Protein AF-A0A0Q4F8G5-F1 (afdb_monomer)

Mean predicted aligned error: 8.0 Å

Structure (mmCIF, N/CA/C/O backbone):
data_AF-A0A0Q4F8G5-F1
#
_entry.id   AF-A0A0Q4F8G5-F1
#
loop_
_atom_site.group_PDB
_atom_site.id
_atom_site.type_symbol
_atom_site.label_atom_id
_atom_site.label_alt_id
_atom_site.label_comp_id
_atom_site.label_asym_id
_atom_site.label_entity_id
_atom_site.label_seq_id
_atom_site.pdbx_PDB_ins_code
_atom_site.Cartn_x
_atom_site.Cartn_y
_atom_site.Cartn_z
_atom_site.occupancy
_atom_site.B_iso_or_equiv
_atom_site.auth_seq_id
_atom_site.auth_comp_id
_atom_site.auth_asym_id
_atom_site.auth_atom_id
_atom_site.pdbx_PDB_model_num
ATOM 1 N N . MET A 1 1 ? 10.708 -35.073 2.502 1.00 40.12 1 MET A N 1
ATOM 2 C CA . MET A 1 1 ? 9.733 -34.298 1.711 1.00 40.12 1 MET A CA 1
ATOM 3 C C . MET A 1 1 ? 8.645 -33.859 2.666 1.00 40.12 1 MET A C 1
ATOM 5 O O . MET A 1 1 ? 8.010 -34.723 3.252 1.00 40.12 1 MET A O 1
ATOM 9 N N . ILE A 1 2 ? 8.520 -32.558 2.917 1.00 53.84 2 ILE A N 1
ATOM 10 C CA . ILE A 1 2 ? 7.418 -32.017 3.718 1.00 53.84 2 ILE A CA 1
ATOM 11 C C . ILE A 1 2 ? 6.318 -31.694 2.710 1.00 53.84 2 ILE A C 1
ATOM 13 O O . ILE A 1 2 ? 6.501 -30.815 1.875 1.00 53.84 2 ILE A O 1
ATOM 17 N N . SER A 1 3 ? 5.237 -32.470 2.722 1.00 67.25 3 SER A N 1
ATOM 18 C CA . SER A 1 3 ? 4.033 -32.191 1.940 1.00 67.25 3 SER A CA 1
ATOM 19 C C . SER A 1 3 ? 2.943 -31.709 2.888 1.00 67.25 3 SER A C 1
ATOM 21 O O . SER A 1 3 ? 2.566 -32.434 3.808 1.00 67.25 3 SER A O 1
ATOM 23 N N . GLY A 1 4 ? 2.446 -30.504 2.651 1.00 68.31 4 GLY A N 1
ATOM 24 C CA . GLY A 1 4 ? 1.309 -29.912 3.341 1.00 68.31 4 GLY A CA 1
ATOM 25 C C . GLY A 1 4 ? 0.745 -28.788 2.481 1.00 68.31 4 GLY A C 1
ATOM 26 O O . GLY A 1 4 ? 1.487 -28.169 1.717 1.00 68.31 4 GLY A O 1
ATOM 27 N N . ASN A 1 5 ? -0.560 -28.553 2.571 1.00 63.41 5 ASN A N 1
ATOM 28 C CA . ASN A 1 5 ? -1.186 -27.419 1.903 1.00 63.41 5 ASN A CA 1
ATOM 29 C C . ASN A 1 5 ? -0.892 -26.158 2.728 1.00 63.41 5 ASN A C 1
ATOM 31 O O . ASN A 1 5 ? -1.222 -26.113 3.912 1.00 63.41 5 ASN A O 1
ATOM 35 N N . CYS A 1 6 ? -0.278 -25.140 2.119 1.00 58.41 6 CYS A N 1
ATOM 36 C CA . CYS A 1 6 ? -0.322 -23.789 2.673 1.00 58.41 6 CYS A CA 1
ATOM 37 C C . CYS A 1 6 ? -1.737 -23.255 2.458 1.00 58.41 6 CYS A C 1
ATOM 39 O O . CYS A 1 6 ? -2.087 -22.850 1.353 1.00 58.41 6 CYS A O 1
ATOM 41 N N . GLU A 1 7 ? -2.553 -23.274 3.502 1.00 56.78 7 GLU A N 1
ATOM 42 C CA . GLU A 1 7 ? -3.847 -22.604 3.490 1.00 56.78 7 GLU A CA 1
ATOM 43 C C . GLU A 1 7 ? -3.712 -21.277 4.242 1.00 56.78 7 GLU A C 1
ATOM 45 O O . GLU A 1 7 ? -3.574 -21.248 5.465 1.00 56.78 7 GLU A O 1
ATOM 50 N N . ASN A 1 8 ? -3.704 -20.167 3.497 1.00 52.72 8 ASN A N 1
ATOM 51 C CA . ASN A 1 8 ? -3.766 -18.827 4.072 1.00 52.72 8 ASN A CA 1
ATOM 52 C C . ASN A 1 8 ? -5.229 -18.513 4.411 1.00 52.72 8 ASN A C 1
ATOM 54 O O . ASN A 1 8 ? -6.033 -18.223 3.528 1.00 52.72 8 ASN A O 1
ATOM 58 N N . HIS A 1 9 ? -5.564 -18.596 5.696 1.00 57.97 9 HIS A N 1
ATOM 59 C CA . HIS A 1 9 ?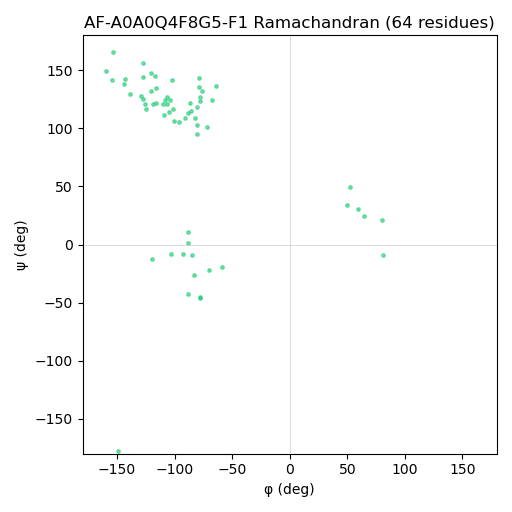 -6.907 -18.329 6.221 1.00 57.97 9 HIS A CA 1
ATOM 60 C C . HIS A 1 9 ? -7.137 -16.850 6.586 1.00 57.97 9 HIS A C 1
ATOM 62 O O . HIS A 1 9 ? -8.139 -16.532 7.221 1.00 57.97 9 HIS A O 1
ATOM 68 N N . GLY A 1 10 ? -6.234 -15.931 6.212 1.00 53.34 10 GLY A N 1
ATOM 69 C CA . GLY A 1 10 ? -6.410 -14.494 6.461 1.00 53.34 10 GLY A CA 1
ATOM 70 C C . GLY A 1 10 ? -6.546 -14.134 7.946 1.00 53.34 10 GLY A C 1
ATOM 71 O O . GLY A 1 10 ? -7.257 -13.198 8.297 1.00 53.34 10 GLY A O 1
ATOM 72 N N . THR A 1 11 ? -5.914 -14.903 8.835 1.00 60.06 11 THR A N 1
ATOM 73 C CA . THR A 1 11 ? -6.007 -14.730 10.296 1.00 60.06 11 THR A CA 1
ATOM 74 C C . THR A 1 11 ? -4.910 -13.846 10.885 1.00 60.06 11 THR A C 1
ATOM 76 O O . THR A 1 11 ? -4.971 -13.508 12.067 1.00 60.06 11 THR A O 1
ATOM 79 N N . GLU A 1 12 ? -3.901 -13.466 10.101 1.00 67.38 12 GLU A N 1
ATOM 80 C CA . GLU A 1 12 ? -2.838 -12.582 10.574 1.00 67.38 12 GLU A CA 1
ATOM 81 C C . GLU A 1 12 ? -3.284 -11.124 10.504 1.00 67.38 12 GLU A C 1
ATOM 83 O O . GLU A 1 12 ? -3.422 -10.525 9.440 1.00 67.38 12 GLU A O 1
ATOM 88 N N . THR A 1 13 ? -3.519 -10.545 11.679 1.00 72.38 13 THR A N 1
ATOM 89 C CA . THR A 1 13 ? -3.658 -9.099 11.828 1.00 72.38 13 THR A CA 1
ATOM 90 C C . THR A 1 13 ? -2.274 -8.521 12.059 1.00 72.38 13 THR A C 1
ATOM 92 O O . THR A 1 13 ? -1.667 -8.771 13.101 1.00 72.38 13 THR A O 1
ATOM 95 N N . GLN A 1 14 ? -1.785 -7.743 11.100 1.00 80.75 14 GLN A N 1
ATOM 96 C CA . GLN A 1 14 ? -0.512 -7.048 11.226 1.00 80.75 14 GLN A CA 1
ATOM 97 C C . GLN A 1 14 ? -0.739 -5.569 11.564 1.00 80.75 14 GLN A C 1
ATOM 99 O O . GLN A 1 14 ? -1.691 -4.957 11.065 1.00 80.75 14 GLN A O 1
ATOM 104 N N . PRO A 1 15 ? 0.097 -4.974 12.434 1.00 85.94 15 PRO A N 1
ATOM 105 C CA . PRO A 1 15 ? 0.043 -3.544 12.676 1.00 85.94 15 PRO A CA 1
ATOM 106 C C . PRO A 1 15 ? 0.405 -2.804 11.389 1.00 85.94 15 PRO A C 1
ATOM 108 O O . PRO A 1 15 ? 1.365 -3.151 10.702 1.00 85.94 15 PRO A O 1
ATOM 111 N N . TYR A 1 16 ? -0.354 -1.754 11.094 1.00 89.56 16 TYR A N 1
ATOM 112 C CA . TYR A 1 16 ? -0.080 -0.875 9.970 1.00 89.56 16 TYR A CA 1
ATOM 113 C C . TYR A 1 16 ? -0.024 0.577 10.429 1.00 89.56 16 TYR A C 1
ATOM 115 O O . TYR A 1 16 ? -0.626 0.959 11.436 1.00 89.56 16 TYR A O 1
ATOM 123 N N . SER A 1 17 ? 0.673 1.407 9.662 1.00 93.31 17 SER A N 1
ATOM 124 C CA . SER A 1 17 ? 0.582 2.861 9.785 1.00 93.31 17 SER A CA 1
ATOM 125 C C . SER A 1 17 ? 0.274 3.480 8.431 1.00 93.31 17 SER A C 1
ATOM 127 O O . SER A 1 17 ? 0.711 2.977 7.400 1.00 93.31 17 SER A O 1
ATOM 129 N N . TYR A 1 18 ? -0.518 4.549 8.427 1.0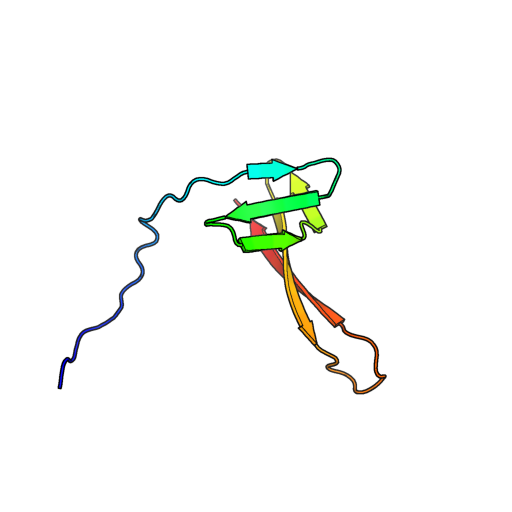0 92.94 18 TYR A N 1
ATOM 130 C CA . TYR A 1 18 ? -0.884 5.260 7.209 1.00 92.94 18 TYR A CA 1
ATOM 131 C C . TYR A 1 18 ? -0.534 6.740 7.341 1.00 92.94 18 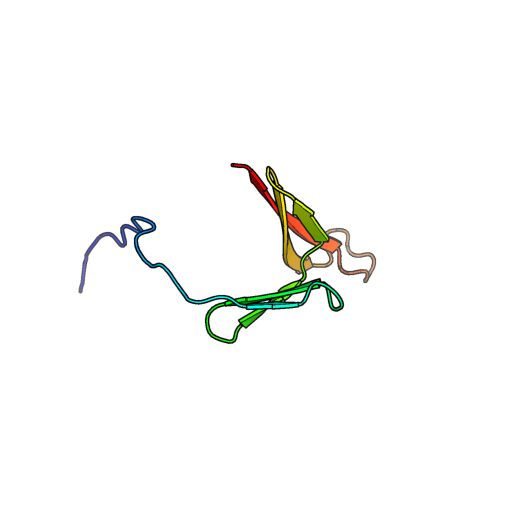TYR A C 1
ATOM 133 O O . TYR A 1 18 ? -1.040 7.430 8.227 1.00 92.94 18 TYR A O 1
ATOM 141 N N . ASP A 1 19 ? 0.313 7.223 6.437 1.00 93.50 19 ASP A N 1
ATOM 142 C CA . ASP A 1 19 ? 0.606 8.641 6.261 1.00 93.50 19 ASP A CA 1
ATOM 143 C C . ASP A 1 19 ? -0.278 9.191 5.135 1.00 93.50 19 ASP A C 1
ATOM 145 O O . ASP A 1 19 ? -0.044 8.941 3.950 1.00 93.50 19 ASP A O 1
ATOM 149 N N . ALA A 1 20 ? -1.303 9.959 5.509 1.00 89.75 20 ALA A N 1
ATOM 150 C CA . ALA A 1 20 ? -2.242 10.556 4.562 1.00 89.75 20 ALA A CA 1
ATOM 151 C C . ALA A 1 20 ? -1.634 11.687 3.715 1.00 89.75 20 ALA A C 1
ATOM 153 O O . ALA A 1 20 ? -2.158 11.984 2.641 1.00 89.75 20 ALA A O 1
ATOM 154 N N . VAL A 1 21 ? -0.550 12.318 4.180 1.00 91.75 21 VAL A N 1
ATOM 155 C CA . VAL A 1 21 ? 0.141 13.396 3.458 1.00 91.75 21 VAL A CA 1
ATOM 156 C C . VAL A 1 21 ? 1.011 12.798 2.361 1.00 91.75 21 VAL A C 1
ATOM 158 O O . VAL A 1 21 ? 0.963 13.251 1.219 1.00 91.75 21 VAL A O 1
ATOM 161 N N . GLN A 1 22 ? 1.769 11.751 2.690 1.00 92.94 22 GLN A N 1
ATOM 162 C CA . GLN A 1 22 ? 2.626 11.054 1.728 1.00 92.94 22 GLN A CA 1
ATOM 163 C C . GLN A 1 22 ? 1.898 9.973 0.927 1.00 92.94 22 GLN A C 1
ATOM 165 O O . GLN A 1 22 ? 2.477 9.439 -0.015 1.00 92.94 22 GLN A O 1
ATOM 170 N N . LYS A 1 23 ? 0.650 9.651 1.294 1.00 94.69 23 LYS A N 1
ATOM 171 C CA . LYS A 1 23 ? -0.138 8.541 0.742 1.00 94.69 23 LYS A CA 1
ATOM 172 C C . LYS A 1 23 ? 0.619 7.212 0.796 1.00 94.69 23 LYS A C 1
ATOM 174 O O . LYS A 1 23 ? 0.717 6.493 -0.197 1.00 94.69 23 LYS A O 1
ATOM 179 N N . LYS A 1 24 ? 1.164 6.896 1.968 1.00 95.31 24 LYS A N 1
ATOM 180 C CA . LYS A 1 24 ? 1.951 5.681 2.203 1.00 95.31 24 LYS A CA 1
ATOM 181 C C . LYS A 1 24 ? 1.323 4.834 3.288 1.00 95.31 24 LYS A C 1
ATOM 183 O O . LYS A 1 24 ? 0.992 5.342 4.357 1.00 95.31 24 LYS A O 1
ATOM 188 N N . LEU A 1 25 ? 1.194 3.548 3.007 1.00 93.06 25 LEU A N 1
ATOM 189 C CA . LEU A 1 25 ? 0.790 2.520 3.949 1.00 93.06 25 LEU A CA 1
ATOM 190 C C . LEU A 1 25 ? 2.028 1.698 4.302 1.00 93.06 25 LEU A C 1
ATOM 192 O O . LEU A 1 25 ? 2.711 1.228 3.402 1.00 93.06 25 LEU A O 1
ATOM 196 N N . VAL A 1 26 ? 2.328 1.546 5.588 1.00 92.75 26 VAL A N 1
ATOM 197 C CA . VAL A 1 26 ? 3.426 0.695 6.056 1.00 92.75 26 VAL A CA 1
ATOM 198 C C . VAL A 1 26 ? 2.844 -0.517 6.762 1.00 92.75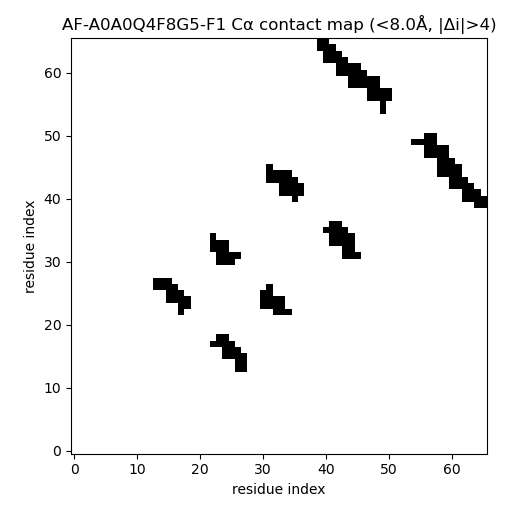 26 VAL A C 1
ATOM 200 O O . VAL A 1 26 ? 2.124 -0.335 7.746 1.00 92.75 26 VAL A O 1
ATOM 203 N N . ILE A 1 27 ? 3.159 -1.717 6.279 1.00 89.31 27 ILE A N 1
ATOM 204 C CA . ILE A 1 27 ? 2.774 -3.010 6.865 1.00 89.31 27 ILE A CA 1
ATOM 205 C C . ILE A 1 27 ? 4.058 -3.823 7.019 1.00 89.31 27 ILE A C 1
ATOM 207 O O . ILE A 1 27 ? 4.809 -3.942 6.063 1.00 89.31 27 ILE A O 1
ATOM 211 N N . ASP A 1 28 ? 4.348 -4.308 8.227 1.00 87.12 28 ASP A N 1
ATOM 212 C CA . ASP A 1 28 ? 5.568 -5.085 8.532 1.00 87.12 28 ASP A CA 1
ATOM 213 C C . ASP A 1 28 ? 6.888 -4.443 8.044 1.00 87.12 28 ASP A C 1
ATOM 215 O O . ASP A 1 28 ? 7.840 -5.096 7.630 1.00 87.12 28 ASP A O 1
ATOM 219 N N . GLY A 1 29 ? 6.944 -3.107 8.064 1.00 85.75 29 GLY A N 1
ATOM 220 C CA . GLY A 1 29 ? 8.095 -2.339 7.579 1.00 85.75 29 GLY A CA 1
ATOM 221 C C . GLY A 1 29 ? 8.154 -2.150 6.058 1.00 85.75 29 GLY A C 1
ATOM 222 O O . GLY A 1 29 ? 8.930 -1.313 5.593 1.00 85.75 29 GLY A O 1
ATOM 223 N N . GLU A 1 30 ? 7.307 -2.827 5.285 1.00 88.88 30 GLU A N 1
ATOM 224 C CA . GLU A 1 30 ? 7.148 -2.594 3.851 1.00 88.88 30 GLU A CA 1
ATOM 225 C C . GLU A 1 30 ? 6.282 -1.364 3.597 1.00 88.88 30 GLU A C 1
ATOM 227 O O . GLU A 1 30 ? 5.248 -1.172 4.232 1.00 88.88 30 GLU A O 1
ATOM 232 N N . THR A 1 31 ? 6.706 -0.508 2.666 1.00 93.50 31 THR A N 1
ATOM 233 C CA . THR A 1 31 ? 5.983 0.716 2.302 1.00 93.50 31 THR A CA 1
ATOM 234 C C . THR A 1 31 ? 5.270 0.533 0.972 1.00 93.50 31 THR A C 1
ATOM 236 O O . THR A 1 31 ? 5.908 0.281 -0.045 1.00 93.50 31 THR A O 1
ATOM 239 N N . ILE A 1 32 ? 3.960 0.753 0.978 1.00 93.75 32 ILE A N 1
ATOM 240 C CA . ILE A 1 32 ? 3.061 0.612 -0.164 1.00 93.75 32 ILE A CA 1
ATOM 241 C C . ILE A 1 32 ? 2.469 1.985 -0.501 1.00 93.75 32 ILE A C 1
ATOM 243 O O . ILE A 1 32 ? 2.030 2.729 0.383 1.00 93.75 32 ILE A O 1
ATOM 247 N N . GLU A 1 33 ? 2.445 2.337 -1.785 1.00 96.06 33 GLU A N 1
ATOM 248 C CA . GLU A 1 33 ? 1.802 3.564 -2.262 1.00 96.06 33 GLU A CA 1
ATOM 249 C C . GLU A 1 33 ? 0.277 3.407 -2.283 1.00 96.06 33 GLU A C 1
ATOM 251 O O . GLU A 1 33 ? -0.267 2.442 -2.821 1.00 96.06 33 GLU A O 1
ATOM 256 N N . VAL A 1 34 ? -0.424 4.400 -1.736 1.00 95.25 34 VAL A N 1
ATOM 257 C CA . VAL A 1 34 ? -1.885 4.462 -1.718 1.00 95.25 34 VAL A CA 1
ATOM 258 C C . VAL A 1 34 ? -2.374 5.422 -2.796 1.00 95.25 34 VAL A C 1
ATOM 260 O O . VAL A 1 34 ? -2.162 6.633 -2.733 1.00 95.25 34 VAL A O 1
ATOM 263 N N . VAL A 1 35 ? -3.119 4.904 -3.768 1.00 95.25 35 VAL A N 1
ATOM 264 C CA . VAL A 1 35 ? -3.757 5.734 -4.800 1.00 95.25 35 VAL A CA 1
ATOM 265 C C . VAL A 1 35 ? -5.007 6.413 -4.240 1.00 95.25 35 VAL A C 1
ATOM 267 O O . VAL A 1 35 ? -5.223 7.614 -4.434 1.00 95.25 35 VAL A O 1
ATOM 270 N N . SER A 1 36 ? -5.835 5.655 -3.517 1.00 92.12 36 SER A N 1
ATOM 271 C CA . SER A 1 36 ? -7.083 6.142 -2.932 1.00 92.12 36 SER A CA 1
ATOM 272 C C . SER A 1 36 ? -7.480 5.321 -1.712 1.00 92.12 36 SER A C 1
ATOM 274 O O . SER A 1 36 ? -7.365 4.101 -1.717 1.00 92.12 36 SER A O 1
ATOM 276 N N . ILE A 1 37 ? -8.014 5.989 -0.693 1.00 91.00 37 ILE A N 1
ATOM 277 C CA . ILE A 1 37 ? -8.606 5.349 0.480 1.00 91.00 37 ILE A CA 1
ATOM 278 C C . ILE A 1 37 ? -9.888 6.089 0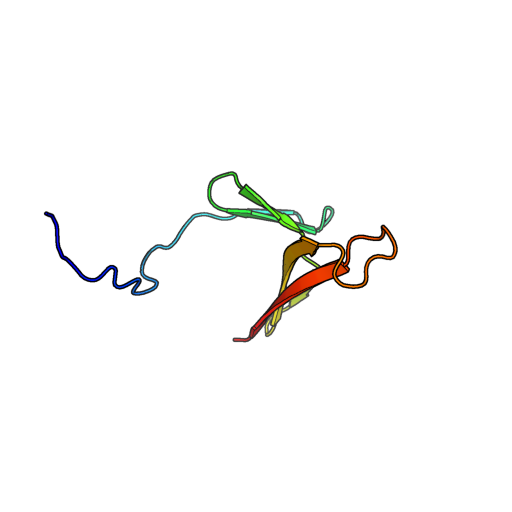.863 1.00 91.00 37 ILE A C 1
ATOM 280 O O . ILE A 1 37 ? -9.909 7.317 0.957 1.00 91.00 37 ILE A O 1
ATOM 284 N N . ASN A 1 38 ? -10.980 5.349 1.041 1.00 90.06 38 ASN A N 1
ATOM 285 C CA . ASN A 1 38 ? -12.210 5.836 1.659 1.00 90.06 38 ASN A CA 1
ATOM 286 C C . ASN A 1 38 ? -12.932 4.689 2.385 1.00 90.06 38 ASN A C 1
ATOM 288 O O . ASN A 1 38 ? -12.453 3.560 2.402 1.00 90.06 38 ASN A O 1
ATOM 292 N N . ASN A 1 39 ? -14.101 4.968 2.964 1.00 89.00 39 ASN A N 1
ATOM 293 C CA . ASN A 1 39 ? -14.835 4.000 3.789 1.00 89.00 39 ASN A CA 1
ATOM 294 C C . ASN A 1 39 ? -15.218 2.688 3.079 1.00 89.00 39 ASN A C 1
ATOM 296 O O . ASN A 1 39 ? -15.501 1.705 3.761 1.00 89.00 39 ASN A O 1
ATOM 300 N N . ASN A 1 40 ? -15.238 2.672 1.744 1.00 92.12 40 ASN A N 1
ATOM 301 C CA . ASN A 1 40 ? -15.696 1.535 0.949 1.00 92.12 40 ASN A CA 1
ATOM 302 C C . ASN A 1 40 ? -14.614 0.975 0.017 1.00 92.12 40 ASN A C 1
ATOM 304 O O . ASN A 1 40 ? -14.825 -0.089 -0.557 1.00 92.12 40 ASN A O 1
ATOM 308 N N . LYS A 1 41 ? -13.499 1.691 -0.186 1.00 90.94 41 LYS A N 1
ATOM 309 C CA . LYS A 1 41 ? -12.470 1.313 -1.159 1.00 90.94 41 LYS A CA 1
ATOM 310 C C . LYS A 1 41 ? -11.060 1.626 -0.669 1.00 90.94 41 LYS A C 1
ATOM 312 O O . LYS A 1 41 ? -10.813 2.698 -0.110 1.00 90.94 41 LYS A O 1
ATOM 317 N N . LEU A 1 42 ? -10.133 0.738 -0.999 1.00 91.50 42 LEU A N 1
ATOM 318 C CA . LEU A 1 42 ? -8.695 0.942 -0.891 1.00 91.50 42 LEU A CA 1
ATOM 319 C C . LEU A 1 42 ? -8.048 0.581 -2.233 1.00 91.50 42 LEU A C 1
ATOM 321 O O . LEU A 1 42 ? -8.302 -0.480 -2.793 1.00 91.50 42 LEU A O 1
ATOM 325 N N . GLN A 1 43 ? -7.247 1.500 -2.763 1.00 95.19 43 GLN A N 1
ATOM 326 C CA . GLN A 1 43 ? -6.470 1.329 -3.985 1.00 95.19 43 GLN A CA 1
ATOM 327 C C . GLN A 1 43 ? -4.991 1.467 -3.654 1.00 95.19 43 GLN A C 1
ATOM 329 O O . GLN A 1 43 ? -4.574 2.523 -3.168 1.00 95.19 43 GLN A O 1
ATOM 334 N N . LEU A 1 44 ? -4.222 0.422 -3.940 1.00 95.00 44 LEU A N 1
ATOM 335 C CA . LEU A 1 44 ? -2.786 0.341 -3.675 1.00 95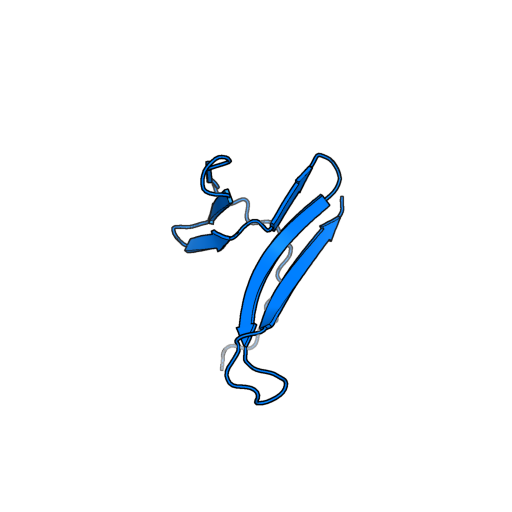.00 44 LEU A CA 1
ATOM 336 C C . LEU A 1 44 ? -2.034 0.116 -4.982 1.00 95.00 44 LEU A C 1
ATOM 338 O O . LEU A 1 44 ? -2.561 -0.546 -5.873 1.00 95.00 44 LEU A O 1
ATOM 342 N N . VAL A 1 45 ? -0.816 0.643 -5.089 1.00 95.88 45 VAL A N 1
ATOM 343 C CA . VAL A 1 45 ? 0.102 0.215 -6.150 1.00 95.88 45 VAL A CA 1
ATOM 344 C C . VAL A 1 45 ? 0.754 -1.092 -5.712 1.00 95.88 45 VAL A C 1
ATOM 346 O O . VAL A 1 45 ? 1.419 -1.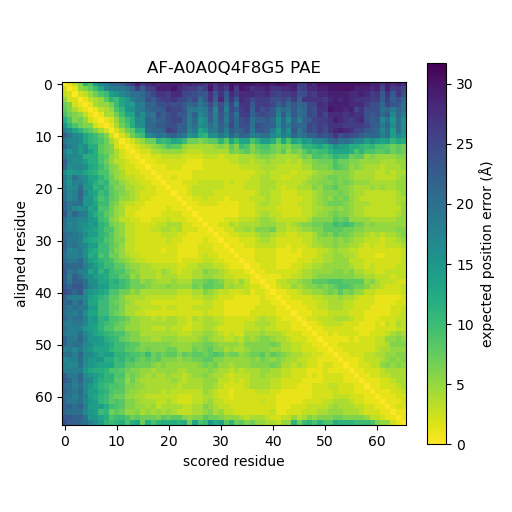128 -4.681 1.00 95.88 45 VAL A O 1
ATOM 349 N N . GLU A 1 46 ? 0.528 -2.153 -6.477 1.00 92.62 46 GLU A N 1
ATOM 350 C CA . GLU A 1 46 ? 1.094 -3.485 -6.246 1.00 92.62 46 GLU A CA 1
ATOM 351 C C . GLU A 1 46 ? 2.454 -3.635 -6.934 1.00 92.62 46 GLU A C 1
ATOM 353 O O . GLU A 1 46 ? 3.399 -4.143 -6.336 1.00 92.62 46 GLU A O 1
ATOM 358 N N . ALA A 1 47 ? 2.563 -3.149 -8.172 1.00 92.75 47 ALA A N 1
ATOM 359 C CA . ALA A 1 47 ? 3.767 -3.264 -8.982 1.00 92.75 47 ALA A CA 1
ATOM 360 C C . ALA A 1 47 ? 3.886 -2.132 -10.012 1.00 92.75 47 ALA A C 1
ATOM 362 O O . ALA A 1 47 ? 2.926 -1.405 -10.297 1.00 92.75 47 ALA A O 1
ATOM 363 N N . TYR A 1 48 ? 5.092 -2.024 -10.562 1.00 95.44 48 TYR A N 1
ATOM 364 C CA . TYR A 1 48 ? 5.472 -1.159 -11.669 1.00 95.44 48 TYR A CA 1
ATOM 365 C C . TYR A 1 48 ? 6.102 -2.040 -12.747 1.00 95.44 48 TYR A C 1
ATOM 367 O O . TYR A 1 48 ? 7.127 -2.664 -12.473 1.00 95.44 48 TYR A O 1
ATOM 375 N N . GLU A 1 49 ? 5.495 -2.126 -13.930 1.00 96.00 49 GLU A N 1
ATOM 376 C CA . GLU A 1 49 ? 6.046 -2.908 -15.046 1.00 96.00 49 GLU A CA 1
ATOM 377 C C . GLU A 1 49 ? 5.758 -2.209 -16.378 1.00 96.00 49 GLU A C 1
ATOM 379 O O . GLU A 1 49 ? 4.651 -1.727 -16.587 1.00 96.00 49 GLU A O 1
ATOM 384 N N . ASP A 1 50 ? 6.725 -2.177 -17.295 1.00 96.12 50 ASP A N 1
ATOM 385 C CA . ASP A 1 50 ? 6.511 -1.737 -18.679 1.00 96.12 50 ASP A CA 1
ATOM 386 C C . ASP A 1 50 ? 5.894 -2.883 -19.500 1.00 96.12 50 ASP A C 1
ATOM 388 O O . ASP A 1 50 ? 6.592 -3.781 -19.986 1.00 96.12 50 ASP A O 1
ATOM 392 N N . ILE A 1 51 ? 4.564 -2.886 -19.624 1.00 95.81 51 ILE A N 1
ATOM 393 C CA . ILE A 1 51 ? 3.831 -3.961 -20.311 1.00 95.81 51 ILE A CA 1
ATOM 394 C C . ILE A 1 51 ? 3.805 -3.765 -21.822 1.00 95.81 51 ILE A C 1
ATOM 396 O O . ILE A 1 51 ? 3.660 -4.735 -22.575 1.00 95.81 51 ILE A O 1
ATOM 400 N N . ASN A 1 52 ? 3.913 -2.522 -22.281 1.00 95.00 52 ASN A N 1
ATOM 401 C CA . ASN A 1 52 ? 3.714 -2.178 -23.683 1.00 95.00 52 ASN A CA 1
ATOM 402 C C . ASN A 1 52 ? 5.036 -1.919 -24.446 1.00 95.00 52 ASN A C 1
ATOM 404 O O . ASN A 1 52 ? 5.020 -1.859 -25.678 1.00 95.00 52 ASN A O 1
ATOM 408 N N . GLY A 1 53 ? 6.170 -1.866 -23.743 1.00 96.00 53 GLY A N 1
ATOM 409 C CA . GLY A 1 53 ? 7.515 -1.708 -24.290 1.00 96.00 53 GLY A CA 1
ATOM 410 C C . GLY A 1 53 ? 7.887 -0.269 -24.656 1.00 96.00 53 GLY A C 1
ATOM 411 O O . GLY A 1 53 ? 8.765 -0.077 -25.505 1.00 96.00 53 GLY A O 1
ATOM 412 N N . ASP A 1 54 ? 7.218 0.740 -24.091 1.00 97.31 54 ASP A N 1
ATOM 413 C CA . ASP A 1 54 ? 7.484 2.159 -24.364 1.00 97.31 54 ASP A CA 1
ATOM 414 C C . ASP A 1 54 ? 8.554 2.782 -23.443 1.00 97.31 54 ASP A C 1
ATOM 416 O O . ASP A 1 54 ? 8.940 3.939 -23.643 1.00 97.31 54 ASP A O 1
ATOM 420 N N . ASN A 1 55 ? 9.144 1.994 -22.536 1.00 95.62 55 ASN A N 1
ATOM 421 C CA . ASN A 1 55 ? 10.061 2.410 -21.467 1.00 95.62 55 ASN A CA 1
ATOM 422 C C . ASN A 1 55 ? 9.41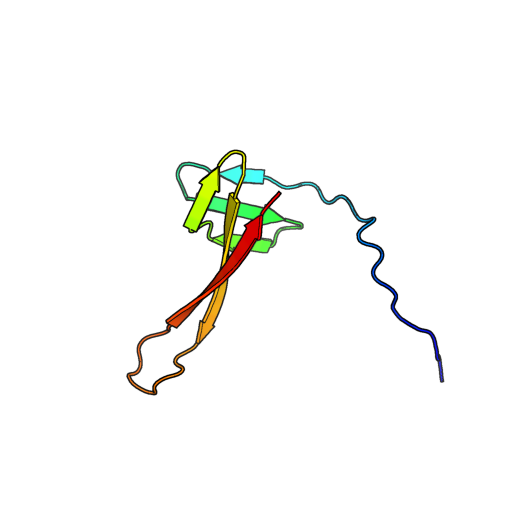2 3.322 -20.412 1.00 95.62 55 ASN A C 1
ATOM 424 O O . ASN A 1 55 ? 10.111 4.103 -19.756 1.00 95.62 55 ASN A O 1
ATOM 428 N N . VAL A 1 56 ? 8.091 3.245 -20.251 1.00 96.88 56 VAL A N 1
ATOM 429 C CA . VAL A 1 56 ? 7.340 3.879 -19.170 1.00 96.88 56 VAL A CA 1
ATOM 430 C C . VAL A 1 56 ? 6.701 2.786 -18.322 1.00 96.88 56 VAL A C 1
ATOM 432 O O . VAL A 1 56 ? 5.910 1.986 -18.806 1.00 96.88 56 VAL A O 1
ATOM 435 N N . ASP A 1 57 ? 7.024 2.763 -17.028 1.00 96.25 57 ASP A N 1
ATOM 436 C CA . ASP A 1 57 ? 6.435 1.780 -16.119 1.00 96.25 57 ASP A CA 1
ATOM 437 C C . ASP A 1 57 ? 4.931 2.041 -15.922 1.00 96.25 57 ASP A C 1
ATOM 43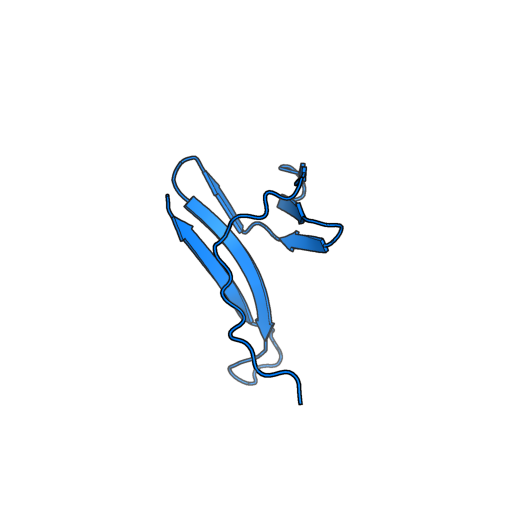9 O O . ASP A 1 57 ? 4.518 3.115 -15.458 1.00 96.25 57 ASP A O 1
ATOM 443 N N . ASP A 1 58 ? 4.113 1.028 -16.200 1.00 95.06 58 ASP A N 1
ATOM 444 C CA . ASP A 1 58 ? 2.688 1.022 -15.902 1.00 95.06 58 ASP A CA 1
ATOM 445 C C . ASP A 1 58 ? 2.449 0.708 -14.418 1.00 95.06 58 ASP A C 1
ATOM 447 O O . ASP A 1 58 ? 3.121 -0.125 -13.806 1.00 95.06 58 ASP A O 1
ATOM 451 N N . LYS A 1 59 ? 1.440 1.355 -13.822 1.00 94.81 59 LYS A N 1
ATOM 452 C CA . LYS A 1 59 ? 1.022 1.081 -12.439 1.00 94.81 59 LYS A CA 1
ATOM 453 C C . LYS A 1 59 ? 0.014 -0.059 -12.383 1.00 94.81 59 LYS A C 1
ATOM 455 O O . LYS A 1 59 ? -1.110 0.079 -12.871 1.00 94.81 59 LYS A O 1
ATOM 460 N N . PHE A 1 60 ? 0.353 -1.108 -11.648 1.00 94.19 60 PHE A N 1
ATOM 461 C CA . PHE A 1 60 ? -0.581 -2.166 -11.281 1.00 94.19 60 PHE A CA 1
ATOM 462 C C . PHE A 1 60 ? -1.324 -1.771 -10.014 1.00 94.19 60 PHE A C 1
ATOM 464 O O . PHE A 1 60 ? -0.721 -1.606 -8.954 1.00 94.19 60 PHE A O 1
ATOM 471 N N . ILE A 1 61 ? -2.639 -1.569 -10.131 1.00 94.19 61 ILE A N 1
ATOM 472 C CA . ILE A 1 61 ? -3.476 -1.103 -9.024 1.00 94.19 61 ILE A CA 1
ATOM 473 C C . ILE A 1 61 ? -4.314 -2.250 -8.470 1.00 94.19 61 ILE A C 1
ATOM 475 O O . ILE A 1 61 ? -5.259 -2.704 -9.119 1.00 94.19 61 ILE A O 1
ATOM 479 N N . LEU A 1 62 ? -4.035 -2.638 -7.227 1.00 93.06 62 LEU A N 1
ATOM 480 C CA . LEU A 1 62 ? -4.890 -3.542 -6.469 1.00 93.06 62 LEU A CA 1
ATOM 481 C C . LEU A 1 62 ? -6.105 -2.775 -5.937 1.00 93.06 62 LEU A C 1
ATOM 483 O O . LEU A 1 62 ? -5.969 -1.745 -5.268 1.00 93.06 62 LEU A O 1
ATOM 487 N N . TYR A 1 63 ? -7.302 -3.287 -6.228 1.00 93.25 63 TYR A N 1
ATOM 488 C CA . TYR A 1 63 ? -8.575 -2.703 -5.808 1.00 93.25 63 TYR A CA 1
ATOM 489 C C . TYR A 1 63 ? -9.247 -3.568 -4.740 1.00 93.25 63 TYR A C 1
ATOM 491 O O . TYR A 1 63 ? -9.731 -4.660 -5.028 1.00 93.25 63 TYR A O 1
ATOM 499 N N . LEU A 1 64 ? -9.312 -3.055 -3.513 1.00 87.56 64 LEU A N 1
ATOM 500 C CA . LEU A 1 64 ? -9.956 -3.710 -2.379 1.00 87.56 64 LEU A CA 1
ATOM 501 C C . LEU A 1 64 ? -11.259 -2.981 -2.040 1.00 87.56 64 LEU A C 1
ATOM 503 O O . LEU A 1 64 ? -11.264 -1.772 -1.792 1.00 87.56 64 LEU A O 1
ATOM 507 N N . VAL A 1 65 ? -12.361 -3.725 -2.019 1.00 88.50 65 VAL A N 1
ATOM 508 C CA . VAL A 1 65 ? -13.699 -3.253 -1.635 1.00 88.50 65 VAL A CA 1
ATOM 509 C C . VAL A 1 65 ? -14.185 -3.996 -0.404 1.00 88.50 65 VAL A C 1
ATOM 511 O O . VAL A 1 65 ? -13.867 -5.169 -0.218 1.00 88.50 65 VAL A O 1
ATOM 514 N N . LYS A 1 66 ? -14.928 -3.275 0.433 1.00 72.06 66 LYS A N 1
ATOM 515 C CA . LYS A 1 66 ? -15.552 -3.800 1.646 1.00 72.06 66 LYS A CA 1
ATOM 516 C C . LYS A 1 66 ? -16.865 -4.518 1.352 1.00 72.06 66 LYS A C 1
ATOM 518 O O . LYS A 1 66 ? -17.621 -4.007 0.495 1.00 72.06 66 LYS A O 1
#

Foldseek 3Di:
DDDDDPDDPVPDDFDWDADPVQQWIATPNDIWHWPDDDPFKTKTFPDWDDPPPPPGTDTDIDIDGD

Sequence (66 aa):
MISGNCENHGTETQPYSYDAVQKKLVIDGETIEVVSINNNKLQLVEAYEDINGDNVDDKFILYLVK

Nearest PDB structures (foldseek):
  9erv-assembly1_B  TM=6.162E-01  e=1.780E+00  Bacteriophage sp.
  9axb-assembly5_E  TM=4.475E-01  e=2.125E+00  Escherichia phage JohannLBurckhardt
  3fb9-assembly1_A  TM=5.225E-01  e=5.798E+00  Streptococcus pneumoniae TIGR4
  2ret-assembly1_C  TM=3.802E-01  e=6.921E+00  Vibrio vulnificus

Radius of gyration: 15.74 Å; Cα contacts (8 Å, |Δi|>4): 91; chains: 1; bounding box: 26×48×37 Å

Secondary structure (DSSP, 8-state):
---------S-----EEEETTTTEEEETTEEEEEEEEETTEEEEEEEEE-SSSSS-PEEEEEEEE-

Solvent-accessible surface area (backbone atoms only — not comparable to full-atom values): 4398 Å² total; per-residue (Å²): 135,92,84,76,85,88,76,87,79,82,77,82,83,74,73,69,51,74,42,82,89,80,30,34,37,32,47,89,86,46,78,36,49,45,78,45,77,57,101,57,40,42,29,33,52,76,47,72,47,55,85,84,72,79,85,54,71,40,79,38,71,46,79,46,71,118

pLDDT: mean 85.82, std 14.14, range [40.12, 97.31]